Protein AF-A0A246TR10-F1 (afdb_monomer_lite)

pLDDT: mean 83.8, std 11.21, range [48.31, 97.88]

Structure (mmCIF, N/CA/C/O backbone):
data_AF-A0A246TR10-F1
#
_entry.id   AF-A0A246TR10-F1
#
loop_
_atom_site.group_PDB
_atom_site.id
_atom_site.type_symbol
_atom_site.label_atom_id
_atom_site.label_alt_id
_atom_site.label_comp_id
_atom_site.label_asym_id
_atom_site.label_entity_id
_atom_site.label_seq_id
_atom_site.pdbx_PDB_ins_code
_atom_site.Cartn_x
_atom_site.Cartn_y
_atom_site.Cartn_z
_atom_site.occupancy
_atom_site.B_iso_or_equiv
_atom_site.auth_seq_id
_atom_site.auth_comp_id
_atom_site.auth_asym_id
_atom_site.auth_atom_id
_atom_site.pdbx_PDB_model_num
ATOM 1 N N . MET A 1 1 ? -16.782 5.464 53.251 1.00 48.31 1 MET A N 1
ATOM 2 C CA . MET A 1 1 ? -17.183 5.646 51.840 1.00 48.31 1 MET A CA 1
ATOM 3 C C . MET A 1 1 ? -16.489 4.576 51.019 1.00 48.31 1 MET A C 1
ATOM 5 O O . MET A 1 1 ? -15.279 4.425 51.113 1.00 48.31 1 MET A O 1
ATOM 9 N N . SER A 1 2 ? -17.291 3.733 50.382 1.00 53.97 2 SER A N 1
ATOM 10 C CA . SER A 1 2 ? -16.969 2.353 50.023 1.00 53.97 2 SER A CA 1
ATOM 11 C C . SER A 1 2 ? -16.068 2.239 48.793 1.00 53.97 2 SER A C 1
ATOM 13 O O . SER A 1 2 ? -16.486 2.549 47.682 1.00 53.97 2 SER A O 1
ATOM 15 N N . SER A 1 3 ? -14.864 1.692 48.980 1.00 62.53 3 SER A N 1
ATOM 16 C CA . SER A 1 3 ? -13.930 1.333 47.897 1.00 62.53 3 SER A CA 1
ATOM 17 C C . SER A 1 3 ? -14.542 0.341 46.879 1.00 62.53 3 SER A C 1
ATOM 19 O O . SER A 1 3 ? -14.145 0.296 45.717 1.00 62.53 3 SER A O 1
ATOM 21 N N . GLY A 1 4 ? -15.584 -0.398 47.288 1.00 61.69 4 GLY A N 1
ATOM 22 C CA . GLY A 1 4 ? -16.325 -1.337 46.442 1.00 61.69 4 GLY A CA 1
ATOM 23 C C . GLY A 1 4 ? -17.025 -0.701 45.235 1.00 61.69 4 GLY A C 1
ATOM 24 O O . GLY A 1 4 ? -16.923 -1.257 44.142 1.00 61.69 4 GLY A O 1
ATOM 25 N N . CYS A 1 5 ? -17.660 0.469 45.392 1.00 68.31 5 CYS A N 1
ATOM 26 C CA . CYS A 1 5 ? -18.415 1.126 44.312 1.00 68.31 5 CYS A CA 1
ATOM 27 C C . CYS A 1 5 ? -17.497 1.626 43.184 1.00 68.31 5 CYS A C 1
ATOM 29 O O . CYS A 1 5 ? -17.767 1.403 42.011 1.00 68.31 5 CYS A O 1
ATOM 31 N N . VAL A 1 6 ? -16.333 2.183 43.533 1.00 71.81 6 VAL A N 1
ATOM 32 C CA . VAL A 1 6 ? -15.333 2.652 42.552 1.00 71.81 6 VAL A CA 1
ATOM 33 C C . VAL A 1 6 ? -14.806 1.489 41.694 1.00 71.81 6 VAL A C 1
ATOM 35 O O . VAL A 1 6 ? -14.624 1.607 40.479 1.00 71.81 6 VAL A O 1
ATOM 38 N N . SER A 1 7 ? -14.605 0.319 42.308 1.00 76.69 7 SER A N 1
ATOM 39 C CA . SER A 1 7 ? -14.168 -0.885 41.590 1.00 76.69 7 SER A CA 1
ATOM 40 C C . SER A 1 7 ? -15.255 -1.494 40.693 1.00 76.69 7 SER A C 1
ATOM 42 O O . SER A 1 7 ? -14.941 -2.156 39.705 1.00 76.69 7 SER A O 1
ATOM 44 N N . THR A 1 8 ? -16.533 -1.282 41.018 1.00 81.69 8 THR A N 1
ATOM 45 C CA . THR A 1 8 ? -17.656 -1.786 40.215 1.00 81.69 8 THR A CA 1
ATOM 46 C C . THR A 1 8 ? -17.945 -0.866 39.036 1.00 81.69 8 THR A C 1
ATOM 48 O O . THR A 1 8 ? -18.086 -1.369 37.923 1.00 81.69 8 THR A O 1
ATOM 51 N N . ASP A 1 9 ? -17.910 0.452 39.233 1.00 81.31 9 ASP A N 1
ATOM 52 C CA . ASP A 1 9 ? -18.088 1.433 38.154 1.00 81.31 9 ASP A CA 1
ATOM 53 C C . ASP A 1 9 ? -16.991 1.322 37.088 1.00 81.31 9 ASP A C 1
ATOM 55 O O . ASP A 1 9 ? -17.276 1.314 35.889 1.00 81.31 9 ASP A O 1
ATOM 59 N N . SER A 1 10 ? -15.731 1.151 37.500 1.00 82.31 10 SER A N 1
ATOM 60 C CA . SER A 1 10 ? -14.618 0.943 36.558 1.00 82.31 10 SER A CA 1
ATOM 61 C C . SER A 1 10 ? -14.782 -0.334 35.723 1.00 82.31 10 SER A C 1
ATOM 63 O O . SER A 1 10 ? -14.585 -0.307 34.507 1.00 82.31 10 SER A O 1
ATOM 65 N N . ARG A 1 11 ? -15.211 -1.445 36.339 1.00 84.12 11 ARG A N 1
ATOM 66 C CA . ARG A 1 11 ? -15.510 -2.695 35.618 1.00 84.12 11 ARG A CA 1
ATOM 67 C C . ARG A 1 11 ? -16.700 -2.547 34.673 1.00 84.12 11 ARG A C 1
ATOM 69 O O . ARG A 1 11 ? -16.636 -3.035 33.548 1.00 84.12 11 ARG A O 1
ATOM 76 N N . ALA A 1 12 ? -17.765 -1.874 35.108 1.00 87.50 12 ALA A N 1
ATOM 77 C CA . ALA A 1 12 ? -18.947 -1.628 34.289 1.00 87.50 12 ALA A CA 1
ATOM 78 C C . ALA A 1 12 ? -18.617 -0.758 33.067 1.00 87.50 12 ALA A C 1
ATOM 80 O O . ALA A 1 12 ? -19.058 -1.065 31.961 1.00 87.50 12 ALA A O 1
ATOM 81 N N . THR A 1 13 ? -17.780 0.267 33.244 1.00 88.06 13 THR A N 1
ATOM 82 C CA . THR A 1 13 ? -17.337 1.155 32.158 1.00 88.06 13 THR A CA 1
ATOM 83 C C . THR A 1 13 ? -16.488 0.397 31.137 1.00 88.06 13 THR A C 1
ATOM 85 O O . THR A 1 13 ? -16.783 0.433 29.944 1.00 88.06 13 THR A O 1
ATOM 88 N N . ALA A 1 14 ? -15.506 -0.389 31.593 1.00 88.38 14 ALA A N 1
ATOM 89 C CA . ALA A 1 14 ? -14.693 -1.227 30.709 1.00 88.38 14 ALA A CA 1
ATOM 90 C C . ALA A 1 14 ? -15.535 -2.267 29.942 1.00 88.38 14 ALA A C 1
ATOM 92 O O . ALA A 1 14 ? -15.315 -2.501 28.753 1.00 88.38 14 ALA A O 1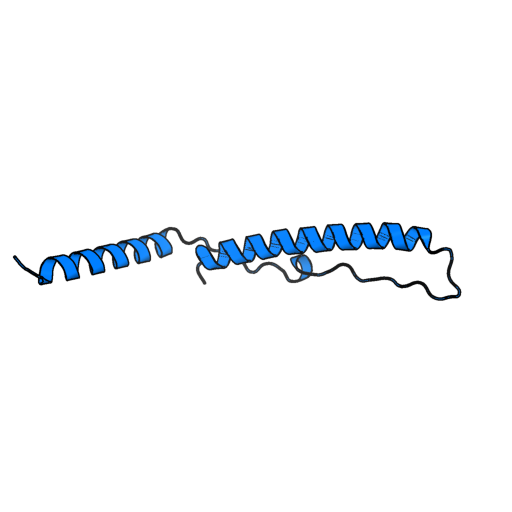
ATOM 93 N N . ALA A 1 15 ? -16.531 -2.869 30.600 1.00 86.38 15 ALA A N 1
ATOM 94 C CA . ALA A 1 15 ? -17.450 -3.809 29.963 1.00 86.38 15 ALA A CA 1
ATOM 95 C C . ALA A 1 15 ? -18.357 -3.127 28.924 1.00 86.38 15 ALA A C 1
ATOM 97 O O . ALA A 1 15 ? -18.582 -3.683 27.847 1.00 86.38 15 ALA A O 1
ATOM 98 N N . ALA A 1 16 ? -18.858 -1.923 29.218 1.00 86.69 16 ALA A N 1
ATOM 99 C CA . ALA A 1 16 ? -19.661 -1.136 28.288 1.00 86.69 16 ALA A CA 1
ATOM 100 C C . ALA A 1 16 ? -18.852 -0.732 27.046 1.00 86.69 16 ALA A C 1
ATOM 102 O O . ALA A 1 16 ? -19.344 -0.884 25.929 1.00 86.69 16 ALA A O 1
ATOM 103 N N . GLU A 1 17 ? -17.596 -0.308 27.219 1.00 87.06 17 GLU A N 1
ATOM 104 C CA . GLU A 1 17 ? -16.688 -0.035 26.102 1.00 87.06 17 GLU A CA 1
ATOM 105 C C . GLU A 1 17 ? -16.432 -1.279 25.249 1.00 87.06 17 GLU A C 1
ATOM 107 O O . GLU A 1 17 ? -16.523 -1.213 24.024 1.00 87.06 17 GLU A O 1
ATOM 112 N N . ALA A 1 18 ? -16.131 -2.419 25.876 1.00 84.50 18 ALA A N 1
ATOM 113 C CA . ALA A 1 18 ? -15.893 -3.667 25.159 1.00 84.50 18 ALA A CA 1
ATOM 114 C C . ALA A 1 18 ? -17.130 -4.094 24.354 1.00 84.50 18 ALA A C 1
ATOM 116 O O . ALA A 1 18 ? -17.025 -4.414 23.170 1.00 84.50 18 ALA A O 1
ATOM 117 N N . LYS A 1 19 ? -18.318 -4.027 24.966 1.00 85.81 19 LYS A N 1
ATOM 118 C CA . LYS A 1 19 ? -19.588 -4.333 24.299 1.00 85.81 19 LYS A CA 1
ATOM 119 C C . LYS A 1 19 ? -19.867 -3.376 23.139 1.00 85.81 19 LYS A C 1
ATOM 121 O O . LYS A 1 19 ? -20.243 -3.836 22.065 1.00 85.81 19 LYS A O 1
ATOM 126 N N . GLY A 1 20 ? -19.649 -2.075 23.335 1.00 82.81 20 GLY A N 1
ATOM 127 C CA . GLY A 1 20 ? -19.810 -1.065 22.290 1.00 82.81 20 GLY A CA 1
ATOM 128 C C . GLY A 1 20 ? -18.887 -1.310 21.096 1.00 82.81 20 GLY A C 1
ATOM 129 O O . GLY A 1 20 ? -19.343 -1.245 19.958 1.00 82.81 20 GLY A O 1
ATOM 130 N N . ARG A 1 21 ? -17.620 -1.682 21.338 1.00 79.62 21 ARG A N 1
ATOM 131 C CA . ARG A 1 21 ? -16.669 -2.041 20.270 1.00 79.62 21 ARG A CA 1
ATOM 132 C C . ARG A 1 21 ? -17.134 -3.251 19.465 1.00 79.62 21 ARG A C 1
ATOM 134 O O . ARG A 1 21 ? -17.080 -3.194 18.247 1.00 79.62 21 ARG A O 1
ATOM 141 N N . VAL A 1 22 ? -17.617 -4.308 20.124 1.00 79.12 22 VAL A N 1
ATOM 142 C CA . VAL A 1 22 ? -18.111 -5.518 19.439 1.00 79.12 22 VAL A CA 1
ATOM 143 C C . VAL A 1 22 ? -19.383 -5.229 18.640 1.00 79.12 22 VAL A C 1
ATOM 145 O O . VAL A 1 22 ? -19.513 -5.690 17.514 1.00 79.12 22 VAL A O 1
ATOM 148 N N . GLN A 1 23 ? -20.315 -4.445 19.189 1.00 81.12 23 GLN A N 1
ATOM 149 C CA . GLN A 1 23 ? -21.562 -4.097 18.495 1.00 81.12 23 GLN A CA 1
ATOM 150 C C . GLN A 1 23 ? -21.349 -3.168 17.295 1.00 81.12 23 GLN A C 1
ATOM 152 O O . GLN A 1 23 ? -22.099 -3.249 16.328 1.00 81.12 23 GLN A O 1
ATOM 157 N N . ALA A 1 24 ? -20.347 -2.290 17.359 1.00 78.06 24 ALA A N 1
ATOM 158 C CA . ALA A 1 24 ? -19.969 -1.400 16.264 1.00 78.06 24 ALA A CA 1
ATOM 159 C C . ALA A 1 24 ? -18.950 -2.028 15.297 1.00 78.06 24 ALA A C 1
ATOM 161 O O . ALA A 1 24 ? -18.512 -1.362 14.358 1.00 78.06 24 ALA A O 1
ATOM 162 N N . ALA A 1 25 ? -18.533 -3.272 15.544 1.00 76.69 25 ALA A N 1
ATOM 163 C CA . ALA A 1 25 ? -17.532 -3.933 14.731 1.00 76.69 25 ALA A CA 1
ATOM 164 C C . ALA A 1 25 ? -18.086 -4.201 13.324 1.00 76.69 25 ALA A C 1
ATOM 166 O O . ALA A 1 25 ? -19.255 -4.538 13.135 1.00 76.69 25 ALA A O 1
ATOM 167 N N . VAL A 1 26 ? -17.230 -4.029 12.3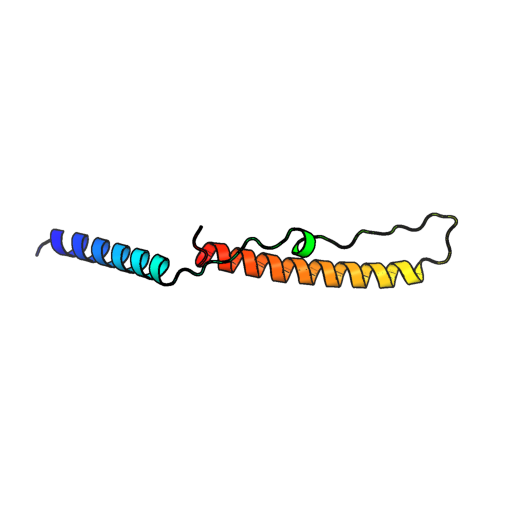23 1.00 80.19 26 VAL A N 1
ATOM 168 C CA . VAL A 1 26 ? -17.580 -4.182 10.912 1.00 80.19 26 VAL A CA 1
ATOM 169 C C . VAL A 1 26 ? -16.933 -5.466 10.408 1.00 80.19 26 VAL A C 1
ATOM 171 O O . VAL A 1 26 ? -15.751 -5.714 10.647 1.00 80.19 26 VAL A O 1
ATOM 174 N N . HIS A 1 27 ? -17.689 -6.290 9.685 1.00 82.75 27 HIS A N 1
ATOM 175 C CA . HIS A 1 27 ? -17.109 -7.421 8.965 1.00 82.75 27 HIS A CA 1
ATOM 176 C C . HIS A 1 27 ? -16.327 -6.899 7.759 1.00 82.75 27 HIS A C 1
ATOM 178 O O . HIS A 1 27 ? -16.903 -6.539 6.733 1.00 82.75 27 HIS A O 1
ATOM 184 N N . LEU A 1 28 ? -15.005 -6.830 7.906 1.00 84.06 28 LEU A N 1
ATOM 185 C CA . LEU A 1 28 ? -14.094 -6.513 6.816 1.00 84.06 28 LEU A CA 1
ATOM 186 C C . LEU A 1 28 ? -13.564 -7.826 6.224 1.00 84.06 28 LEU A C 1
ATOM 188 O O . LEU A 1 28 ? -12.954 -8.602 6.968 1.00 84.06 28 LEU A O 1
ATOM 192 N N . PRO A 1 29 ? -13.735 -8.075 4.911 1.00 89.06 29 PRO A N 1
ATOM 193 C CA . PRO A 1 29 ? -13.181 -9.266 4.273 1.00 89.06 29 PRO A CA 1
ATOM 194 C C . PRO A 1 29 ? -11.647 -9.299 4.375 1.00 89.06 29 PRO A C 1
ATOM 196 O O . PRO A 1 29 ? -10.996 -8.398 4.913 1.00 89.06 29 PRO A O 1
ATOM 199 N N . ASP A 1 30 ? -11.006 -10.354 3.899 1.00 90.81 30 ASP A N 1
ATOM 200 C CA . ASP A 1 30 ? -9.561 -10.286 3.701 1.00 90.81 30 ASP A CA 1
ATOM 201 C C . ASP A 1 30 ? -9.241 -9.436 2.478 1.00 90.81 30 ASP A C 1
ATOM 203 O O . ASP A 1 30 ? -9.890 -9.545 1.438 1.00 90.81 30 ASP A O 1
ATOM 207 N N . LEU A 1 31 ? -8.244 -8.558 2.618 1.00 91.94 31 LEU A N 1
ATOM 208 C CA . LEU A 1 31 ? -7.733 -7.817 1.476 1.00 91.94 31 LEU A CA 1
ATOM 209 C C . LEU A 1 31 ? -7.030 -8.818 0.543 1.00 91.94 31 LEU A C 1
ATOM 211 O O . LEU A 1 31 ? -6.131 -9.525 1.022 1.00 91.94 31 LEU A O 1
ATOM 215 N N . PRO A 1 32 ? -7.401 -8.880 -0.747 1.00 94.44 32 PRO A N 1
ATOM 216 C CA . PRO A 1 32 ? -6.797 -9.812 -1.689 1.00 94.44 32 PRO A CA 1
ATOM 217 C C . PRO A 1 32 ? -5.279 -9.626 -1.815 1.00 94.44 32 PRO A C 1
ATOM 219 O O . PRO A 1 32 ? -4.747 -8.527 -1.619 1.00 94.44 32 PRO A O 1
ATOM 222 N N . ALA A 1 33 ? -4.561 -10.706 -2.129 1.00 93.88 33 ALA A N 1
ATOM 223 C CA . ALA A 1 33 ? -3.098 -10.696 -2.176 1.00 93.88 33 ALA A CA 1
ATOM 224 C C . ALA A 1 33 ? -2.562 -9.780 -3.287 1.00 93.88 33 ALA A C 1
ATOM 226 O O . ALA A 1 33 ? -1.558 -9.095 -3.099 1.00 93.88 33 ALA A O 1
ATOM 227 N N . GLU A 1 34 ? -3.264 -9.706 -4.414 1.00 91.69 34 GLU A N 1
ATOM 228 C CA . GLU A 1 34 ? -2.947 -8.833 -5.539 1.00 91.69 34 GLU A CA 1
ATOM 229 C C . GLU A 1 34 ? -2.990 -7.346 -5.168 1.00 91.69 34 GLU A C 1
ATOM 231 O O . GLU A 1 34 ? -2.197 -6.567 -5.686 1.00 91.69 34 GLU A O 1
ATOM 236 N N . CYS A 1 35 ? -3.833 -6.946 -4.211 1.00 93.69 35 CYS A N 1
ATOM 237 C CA . CYS A 1 35 ? -3.890 -5.564 -3.728 1.00 93.69 35 CYS A CA 1
ATOM 238 C C . CYS A 1 35 ? -2.677 -5.185 -2.865 1.00 93.69 35 CYS A C 1
ATOM 240 O O . CYS A 1 35 ? -2.438 -4.003 -2.626 1.00 93.69 35 CYS A O 1
ATOM 242 N N . ARG A 1 36 ? -1.921 -6.180 -2.388 1.00 95.06 36 ARG A N 1
ATOM 243 C CA . ARG A 1 36 ? -0.646 -5.996 -1.683 1.00 95.06 36 ARG A CA 1
ATOM 244 C C . ARG A 1 36 ? 0.561 -6.236 -2.591 1.00 95.06 36 ARG A C 1
ATOM 246 O O . ARG A 1 36 ? 1.694 -6.001 -2.175 1.00 95.06 36 ARG A O 1
ATOM 253 N N . ALA A 1 37 ? 0.340 -6.730 -3.807 1.00 95.12 37 ALA A N 1
ATOM 254 C CA . ALA A 1 37 ? 1.418 -7.078 -4.710 1.00 95.12 37 ALA A CA 1
ATOM 255 C C . ALA A 1 37 ? 2.148 -5.823 -5.201 1.00 95.12 37 ALA A C 1
ATOM 257 O O . ALA A 1 37 ? 1.551 -4.777 -5.474 1.00 95.12 37 ALA A O 1
ATOM 258 N N . LYS A 1 38 ? 3.468 -5.962 -5.316 1.00 95.00 38 LYS A N 1
ATOM 259 C CA . LYS A 1 38 ? 4.361 -4.942 -5.858 1.00 95.00 38 LYS A CA 1
ATOM 260 C C . LYS A 1 38 ? 4.534 -5.125 -7.355 1.00 95.00 38 LYS A C 1
ATOM 262 O O . LYS A 1 38 ? 4.521 -6.253 -7.854 1.00 95.00 38 LYS A O 1
ATOM 267 N N . MET A 1 39 ? 4.736 -4.026 -8.068 1.00 93.19 39 MET A N 1
ATOM 268 C CA . MET A 1 39 ? 5.058 -4.061 -9.486 1.00 93.19 39 MET A CA 1
ATOM 269 C C . MET A 1 39 ? 6.399 -4.769 -9.713 1.00 93.19 39 MET A C 1
ATOM 271 O O . MET A 1 39 ? 7.414 -4.474 -9.079 1.00 93.19 39 MET A O 1
ATOM 275 N N . ALA A 1 40 ? 6.406 -5.718 -10.650 1.00 89.06 40 ALA A N 1
ATOM 276 C CA . ALA A 1 40 ? 7.589 -6.504 -10.979 1.00 89.06 40 ALA A CA 1
ATOM 277 C C . ALA A 1 40 ? 8.681 -5.627 -11.599 1.00 89.06 40 ALA A C 1
ATOM 279 O O . ALA A 1 40 ? 8.430 -4.982 -12.608 1.00 89.06 40 ALA A O 1
ATOM 280 N N . ARG A 1 41 ? 9.895 -5.639 -11.036 1.00 86.19 41 ARG A N 1
ATOM 281 C CA . ARG A 1 41 ? 11.030 -4.820 -11.497 1.00 86.19 41 ARG A CA 1
ATOM 282 C C . ARG A 1 41 ? 11.678 -5.376 -12.762 1.00 86.19 41 ARG A C 1
ATOM 284 O O . ARG A 1 41 ? 12.048 -6.545 -12.806 1.00 86.19 41 ARG A O 1
ATOM 291 N N . VAL A 1 42 ? 11.830 -4.524 -13.779 1.00 80.06 42 VAL A N 1
ATOM 292 C CA . VAL A 1 42 ? 12.467 -4.872 -15.057 1.00 80.06 42 VAL A CA 1
ATOM 293 C C . VAL A 1 42 ? 13.834 -4.204 -15.149 1.00 80.06 42 VAL A C 1
ATOM 295 O O . VAL A 1 42 ? 13.930 -2.981 -15.200 1.00 80.06 42 VAL A O 1
ATOM 298 N N . PHE A 1 43 ? 14.887 -5.019 -15.214 1.00 78.81 43 PHE A N 1
ATOM 299 C CA . PHE A 1 43 ? 16.263 -4.563 -15.408 1.00 78.81 43 PHE A CA 1
ATOM 300 C C . PHE A 1 43 ? 16.734 -4.936 -16.821 1.00 78.81 43 PHE A C 1
ATOM 302 O O . PHE A 1 43 ? 16.824 -6.129 -17.126 1.00 78.81 43 PHE A O 1
ATOM 309 N N . PRO A 1 44 ? 17.030 -3.954 -17.690 1.00 74.25 44 PRO A N 1
ATOM 310 C CA . PRO A 1 44 ? 17.475 -4.205 -19.049 1.00 74.25 44 PRO A CA 1
ATOM 311 C C . PRO A 1 44 ? 18.815 -4.927 -19.094 1.00 74.25 44 PRO A C 1
ATOM 313 O O . PRO A 1 44 ? 19.722 -4.659 -18.298 1.00 74.25 44 PRO A O 1
ATOM 316 N N . ARG A 1 45 ? 18.967 -5.801 -20.084 1.00 76.56 45 ARG A N 1
ATOM 317 C CA . ARG A 1 45 ? 20.244 -6.454 -20.391 1.00 76.56 45 ARG A CA 1
ATOM 318 C C . ARG A 1 45 ? 21.123 -5.516 -21.214 1.00 76.56 45 ARG A C 1
ATOM 320 O O . ARG A 1 45 ? 20.633 -4.641 -21.922 1.00 76.56 45 ARG A O 1
ATOM 327 N N . LEU A 1 46 ? 22.437 -5.742 -21.183 1.00 73.12 46 LEU A N 1
ATOM 328 C CA . LEU A 1 46 ? 23.423 -4.925 -21.913 1.00 73.12 46 LEU A CA 1
ATOM 329 C C . LEU A 1 46 ? 23.186 -4.864 -23.435 1.00 73.12 46 LEU A C 1
ATOM 331 O O . LEU A 1 46 ? 23.710 -3.979 -24.101 1.00 73.12 46 LEU A O 1
ATOM 335 N N . THR A 1 47 ? 22.402 -5.792 -23.985 1.00 80.56 47 THR A N 1
ATOM 336 C CA . THR A 1 47 ? 22.087 -5.901 -25.414 1.00 80.56 47 THR A CA 1
ATOM 337 C C . THR A 1 47 ? 20.752 -5.254 -25.809 1.00 80.56 47 THR A C 1
ATOM 339 O O . THR A 1 47 ? 20.337 -5.380 -26.958 1.00 80.56 47 THR A O 1
ATOM 342 N N . GLU A 1 48 ? 20.041 -4.605 -24.882 1.00 72.50 48 GLU A N 1
ATOM 343 C CA . GLU A 1 48 ? 18.698 -4.053 -25.109 1.00 72.50 48 GLU A CA 1
ATOM 344 C C . GLU A 1 48 ? 18.705 -2.535 -25.385 1.00 72.50 48 GLU A C 1
ATOM 346 O O . GLU A 1 48 ? 19.634 -1.803 -25.041 1.00 72.50 48 GLU A O 1
ATOM 351 N N . LYS A 1 49 ? 17.648 -2.059 -26.058 1.00 69.44 49 LYS A N 1
ATOM 352 C CA . LYS A 1 49 ? 17.429 -0.649 -26.440 1.00 69.44 49 LYS A CA 1
ATOM 353 C C . LYS A 1 49 ? 17.269 0.279 -25.206 1.00 69.44 49 LYS A C 1
ATOM 355 O O . LYS A 1 49 ? 17.006 -0.205 -24.110 1.00 69.44 49 LYS A O 1
ATOM 360 N N . PRO A 1 50 ? 17.453 1.610 -25.355 1.00 64.75 50 PRO A N 1
ATOM 361 C CA . PRO A 1 50 ? 17.972 2.479 -24.291 1.00 64.75 50 PRO A CA 1
ATOM 362 C C . PRO A 1 50 ? 17.143 2.598 -23.000 1.00 64.75 50 PRO A C 1
ATOM 364 O O . PRO A 1 50 ? 15.920 2.704 -23.012 1.00 64.75 50 PRO A O 1
ATOM 367 N N . ARG A 1 51 ? 17.893 2.750 -21.898 1.00 65.62 51 ARG A N 1
ATOM 368 C CA . ARG A 1 51 ? 17.530 2.897 -20.469 1.00 65.62 51 ARG A CA 1
ATOM 369 C C . ARG A 1 51 ? 16.488 3.965 -20.102 1.00 65.62 51 ARG A C 1
ATOM 371 O O . ARG A 1 51 ? 15.953 3.933 -19.000 1.00 65.62 51 ARG A O 1
ATOM 378 N N . ASN A 1 52 ? 16.197 4.934 -20.970 1.00 64.12 52 ASN A N 1
ATOM 379 C CA . ASN A 1 52 ? 15.319 6.059 -20.608 1.00 64.12 52 ASN A CA 1
ATOM 380 C C . ASN A 1 52 ? 13.860 5.630 -20.378 1.00 64.12 52 ASN A C 1
ATOM 382 O O . ASN A 1 52 ? 13.161 6.235 -19.566 1.00 64.12 52 ASN A O 1
ATOM 386 N N . THR A 1 53 ? 13.394 4.576 -21.054 1.00 66.44 53 THR A N 1
ATOM 387 C CA . THR A 1 53 ? 12.077 3.978 -20.786 1.00 66.44 53 THR A CA 1
ATOM 388 C C . THR A 1 53 ? 12.044 3.248 -19.444 1.00 66.44 53 THR A C 1
ATOM 390 O O . THR A 1 53 ? 11.019 3.302 -18.770 1.00 66.44 53 THR A O 1
ATOM 393 N N . GLN A 1 54 ? 13.164 2.653 -19.011 1.00 74.00 54 GLN A N 1
ATOM 394 C CA . GLN A 1 54 ? 13.291 2.016 -17.696 1.00 74.00 54 GLN A CA 1
ATOM 395 C C . GLN A 1 54 ? 13.106 3.032 -16.565 1.00 74.00 54 GLN A C 1
ATOM 397 O O . GLN A 1 54 ? 12.300 2.791 -15.679 1.00 74.00 54 GLN A O 1
ATOM 402 N N . LEU A 1 55 ? 13.774 4.190 -16.611 1.00 75.19 55 LEU A N 1
ATOM 403 C CA . LEU A 1 55 ? 13.661 5.193 -15.539 1.00 75.19 55 LEU A CA 1
ATOM 404 C C . LEU A 1 55 ? 12.221 5.701 -15.351 1.00 75.19 55 LEU A C 1
ATOM 406 O O . LEU A 1 55 ? 11.751 5.858 -14.226 1.00 75.19 55 LEU A O 1
ATOM 410 N N . ARG A 1 56 ? 11.483 5.932 -16.448 1.00 78.50 56 ARG A N 1
ATOM 411 C CA . ARG A 1 56 ? 10.061 6.326 -16.364 1.00 78.50 56 ARG A CA 1
ATOM 412 C C . ARG A 1 56 ? 9.184 5.192 -15.837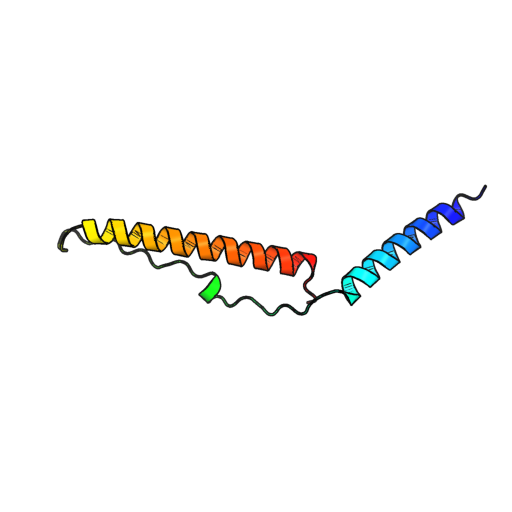 1.00 78.50 56 ARG A C 1
ATOM 414 O O . ARG A 1 56 ? 8.201 5.454 -15.150 1.00 78.50 56 ARG A O 1
ATOM 421 N N . TRP A 1 57 ? 9.534 3.954 -16.170 1.00 85.56 57 TRP A N 1
ATOM 422 C CA . TRP A 1 57 ? 8.847 2.769 -15.681 1.00 85.56 57 TRP A CA 1
ATOM 423 C C . TRP A 1 57 ? 9.083 2.551 -14.177 1.00 85.56 57 TRP A C 1
ATOM 425 O O . TRP A 1 57 ? 8.125 2.312 -13.452 1.00 85.56 57 TRP A O 1
ATOM 435 N N . GLU A 1 58 ? 10.314 2.724 -13.687 1.00 88.38 58 GLU A N 1
ATOM 436 C CA . GLU A 1 58 ? 10.655 2.624 -12.259 1.00 88.38 58 GLU A CA 1
ATOM 437 C C . GLU A 1 58 ? 9.890 3.649 -11.424 1.00 88.38 58 GLU A C 1
ATOM 439 O O . GLU A 1 58 ? 9.320 3.290 -10.400 1.00 88.38 58 GLU A O 1
ATOM 444 N N . PHE A 1 59 ? 9.779 4.889 -11.911 1.00 90.06 59 PHE A N 1
ATOM 445 C CA . PHE A 1 59 ? 8.957 5.908 -11.260 1.00 90.06 59 PHE A CA 1
ATOM 446 C C . PHE A 1 59 ? 7.484 5.486 -11.144 1.00 90.06 59 PHE A C 1
ATOM 448 O O . PHE A 1 59 ? 6.868 5.659 -10.093 1.00 90.06 59 PHE A O 1
ATOM 455 N N . ALA A 1 60 ? 6.908 4.929 -12.214 1.00 91.19 60 ALA A N 1
ATOM 456 C CA . ALA A 1 60 ? 5.532 4.439 -12.186 1.00 91.19 60 ALA A CA 1
ATOM 457 C C . ALA A 1 60 ? 5.375 3.252 -11.221 1.00 91.19 60 ALA A C 1
ATOM 459 O O . ALA A 1 60 ? 4.402 3.208 -10.471 1.00 91.19 60 ALA A O 1
ATOM 460 N N . ALA A 1 61 ? 6.350 2.338 -11.202 1.00 93.56 61 ALA A N 1
ATOM 461 C CA . ALA A 1 61 ? 6.382 1.210 -10.280 1.00 93.56 61 ALA A CA 1
ATOM 462 C C . ALA A 1 61 ? 6.454 1.668 -8.818 1.00 93.56 61 ALA A C 1
ATOM 464 O O . ALA A 1 61 ? 5.658 1.215 -8.005 1.00 93.56 61 ALA A O 1
ATOM 465 N N . ASP A 1 62 ? 7.335 2.615 -8.490 1.00 95.25 62 ASP A N 1
ATOM 466 C CA . ASP A 1 62 ? 7.450 3.181 -7.142 1.00 95.25 62 ASP A CA 1
ATOM 467 C C . ASP A 1 62 ? 6.169 3.895 -6.701 1.00 95.25 62 ASP A C 1
ATOM 469 O O . ASP A 1 62 ? 5.727 3.749 -5.559 1.00 95.25 62 ASP A O 1
ATOM 473 N N . ALA A 1 63 ? 5.552 4.661 -7.603 1.00 95.50 63 ALA A N 1
ATOM 474 C CA . ALA A 1 63 ? 4.314 5.372 -7.312 1.00 95.50 63 ALA A CA 1
ATOM 475 C C . ALA A 1 63 ? 3.148 4.408 -7.040 1.00 95.50 63 ALA A C 1
ATOM 477 O O . ALA A 1 63 ? 2.394 4.613 -6.082 1.00 95.50 63 ALA A O 1
ATOM 478 N N . GLU A 1 64 ? 3.010 3.357 -7.851 1.00 95.88 64 GLU A N 1
ATOM 479 C CA . GLU A 1 64 ? 1.988 2.327 -7.660 1.00 95.88 64 GLU A CA 1
ATOM 480 C C . GLU A 1 64 ? 2.240 1.532 -6.377 1.00 95.88 64 GLU A C 1
ATOM 482 O O . GLU A 1 64 ? 1.340 1.388 -5.551 1.00 95.88 64 GLU A O 1
ATOM 487 N N . ASP A 1 65 ? 3.484 1.115 -6.148 1.00 97.38 65 ASP A N 1
ATOM 488 C CA . ASP A 1 65 ? 3.898 0.396 -4.947 1.00 97.38 65 ASP A CA 1
ATOM 489 C C . ASP A 1 65 ? 3.615 1.206 -3.677 1.00 97.38 65 ASP A C 1
ATOM 491 O O . ASP A 1 65 ? 3.107 0.658 -2.696 1.00 97.38 65 ASP A O 1
ATOM 495 N N . GLY A 1 66 ? 3.907 2.510 -3.691 1.00 97.69 66 GLY A N 1
ATOM 496 C CA . GLY A 1 66 ? 3.639 3.411 -2.571 1.00 97.69 66 GLY A CA 1
ATOM 497 C C . GLY A 1 66 ? 2.152 3.734 -2.389 1.00 97.69 66 GLY A C 1
ATOM 498 O O . GLY A 1 66 ? 1.701 4.021 -1.276 1.00 97.69 66 GLY A O 1
ATOM 499 N N . LYS A 1 67 ? 1.349 3.697 -3.457 1.00 96.75 67 LYS A N 1
ATOM 500 C CA . LYS A 1 67 ? -0.115 3.757 -3.351 1.00 96.75 67 LYS A CA 1
ATOM 501 C C . LYS A 1 67 ? -0.645 2.487 -2.686 1.00 96.75 67 LYS A C 1
ATOM 503 O O . LYS A 1 67 ? -1.382 2.603 -1.709 1.00 96.75 67 LYS A O 1
ATOM 508 N N . ASN A 1 68 ? -0.217 1.317 -3.159 1.00 97.12 68 ASN A N 1
ATOM 509 C CA . ASN A 1 68 ? -0.636 0.024 -2.624 1.00 97.12 68 ASN A CA 1
ATOM 510 C C . ASN A 1 68 ? -0.294 -0.093 -1.137 1.00 97.12 68 ASN A C 1
ATOM 512 O O . ASN A 1 68 ? -1.186 -0.400 -0.354 1.00 97.12 68 ASN A O 1
ATOM 516 N N . ASP A 1 69 ? 0.922 0.288 -0.725 1.00 97.88 69 ASP A N 1
ATOM 517 C CA . ASP A 1 69 ? 1.312 0.284 0.694 1.00 97.88 69 ASP A CA 1
ATOM 518 C C . ASP A 1 69 ? 0.426 1.175 1.552 1.00 97.88 69 ASP A C 1
ATOM 520 O O . ASP A 1 69 ? -0.019 0.782 2.628 1.00 97.88 69 ASP A O 1
ATOM 524 N N . ARG A 1 70 ? 0.169 2.409 1.107 1.00 97.25 70 ARG A N 1
ATOM 525 C CA . ARG A 1 70 ? -0.665 3.335 1.881 1.00 97.25 70 ARG A CA 1
ATOM 526 C C . ARG A 1 70 ? -2.077 2.787 2.044 1.00 97.25 70 ARG A C 1
ATOM 528 O O . ARG A 1 70 ? -2.624 2.850 3.144 1.00 97.25 70 ARG A O 1
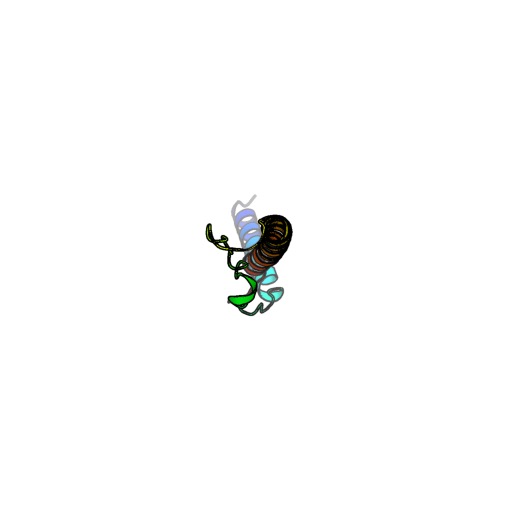ATOM 535 N N . CYS A 1 71 ? -2.648 2.235 0.977 1.00 96.25 71 CYS A N 1
ATOM 536 C CA . CYS A 1 71 ? -3.984 1.655 1.001 1.00 96.25 71 CYS A CA 1
ATOM 537 C C . CYS A 1 71 ? -4.050 0.384 1.859 1.00 96.25 71 CYS A C 1
ATOM 539 O O . CYS A 1 71 ? -4.959 0.271 2.681 1.00 96.25 71 CYS A O 1
ATOM 541 N N . SER A 1 72 ? -3.094 -0.541 1.731 1.00 96.94 72 SER A N 1
ATOM 542 C CA . SER A 1 72 ? -3.069 -1.768 2.534 1.00 96.94 72 SER A CA 1
ATOM 543 C C . SER A 1 72 ? -2.837 -1.467 4.013 1.00 96.94 72 SER A C 1
ATOM 545 O O . SER A 1 72 ? -3.556 -1.987 4.858 1.00 96.94 72 SER A O 1
ATOM 547 N N . ASN A 1 73 ? -1.922 -0.551 4.338 1.00 96.94 73 ASN A N 1
ATOM 548 C CA . ASN A 1 73 ? -1.660 -0.153 5.722 1.00 96.94 73 ASN A CA 1
ATOM 549 C C . ASN A 1 73 ? -2.871 0.537 6.357 1.00 96.94 73 ASN A C 1
ATOM 551 O O . ASN A 1 73 ? -3.177 0.314 7.530 1.00 96.94 73 ASN A O 1
ATOM 555 N N . PHE A 1 74 ? -3.583 1.369 5.591 1.00 95.44 74 PHE A N 1
ATOM 556 C CA . PHE A 1 74 ? -4.845 1.942 6.044 1.00 95.44 74 PHE A CA 1
ATOM 557 C C . PHE A 1 74 ? -5.880 0.844 6.318 1.00 95.44 74 PHE A C 1
ATOM 559 O O . PHE A 1 74 ? -6.492 0.842 7.386 1.00 95.44 74 PHE A O 1
ATOM 566 N N . TYR A 1 75 ? -6.031 -0.113 5.399 1.00 94.69 75 TYR A N 1
ATOM 567 C CA . TYR A 1 75 ? -6.943 -1.242 5.557 1.00 94.69 75 TYR A CA 1
ATOM 568 C C . TYR A 1 75 ? -6.639 -2.060 6.815 1.00 94.69 75 TYR A C 1
ATOM 570 O O . TYR A 1 75 ? -7.528 -2.281 7.634 1.00 94.69 75 TYR A O 1
ATOM 578 N N . ASP A 1 76 ? -5.381 -2.453 7.010 1.00 94.38 76 ASP A N 1
ATOM 579 C CA . ASP A 1 76 ? -4.952 -3.263 8.151 1.00 94.38 76 ASP A CA 1
ATOM 580 C C . ASP A 1 76 ? -5.119 -2.488 9.480 1.00 94.38 76 ASP A C 1
ATOM 582 O O . ASP A 1 76 ? -5.519 -3.050 10.503 1.00 94.38 76 ASP A O 1
ATOM 586 N N . SER A 1 77 ? -4.918 -1.164 9.470 1.00 93.31 77 SER A N 1
ATOM 587 C CA . SER A 1 77 ? -5.202 -0.280 10.614 1.00 93.31 77 SER A CA 1
ATOM 588 C C . SER A 1 77 ? -6.696 -0.209 10.952 1.00 93.31 77 SER A C 1
ATOM 590 O O . SER A 1 77 ? -7.068 -0.232 12.125 1.00 93.31 77 SER A O 1
ATOM 592 N N . VAL A 1 78 ? -7.576 -0.161 9.949 1.00 91.19 78 VAL A N 1
ATOM 593 C CA . VAL A 1 78 ? -9.032 -0.192 10.164 1.00 91.19 78 VAL A CA 1
ATOM 594 C C . VAL A 1 78 ? -9.470 -1.574 10.645 1.00 91.19 78 VAL A C 1
ATOM 596 O O . VAL A 1 78 ? -10.178 -1.673 11.647 1.00 91.19 78 VAL A O 1
ATOM 599 N N . LYS A 1 79 ? -9.012 -2.644 9.987 1.00 90.25 79 LYS A N 1
ATOM 600 C CA . LYS A 1 79 ? -9.353 -4.027 10.337 1.00 90.25 79 LYS A CA 1
ATOM 601 C C . LYS A 1 79 ? -8.884 -4.389 11.748 1.00 90.25 79 LYS A C 1
ATOM 603 O O . LYS A 1 79 ? -9.647 -4.991 12.489 1.00 90.25 79 LYS A O 1
ATOM 608 N N . SER A 1 80 ? -7.696 -3.956 12.172 1.00 88.50 80 SER A N 1
ATOM 609 C CA . SER A 1 80 ? -7.211 -4.199 13.544 1.00 88.50 80 SER A CA 1
ATOM 610 C C . SER A 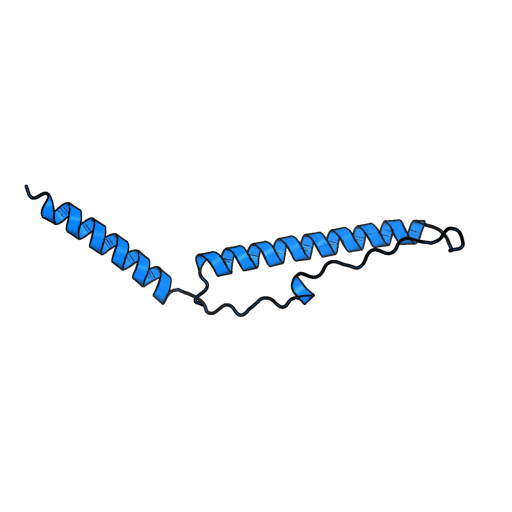1 80 ? -7.991 -3.443 14.627 1.00 88.50 80 SER A C 1
ATOM 612 O O . SER A 1 80 ? -8.078 -3.918 15.757 1.00 88.50 80 SER A O 1
ATOM 614 N N . LYS A 1 81 ? -8.561 -2.275 14.307 1.00 86.56 81 LYS A N 1
ATOM 615 C CA . LYS A 1 81 ? -9.324 -1.459 15.267 1.00 86.56 81 LYS A CA 1
ATOM 616 C C . LYS A 1 81 ? -10.804 -1.818 15.336 1.00 86.56 81 LYS A C 1
ATOM 618 O O . LYS A 1 81 ? -11.402 -1.686 16.401 1.00 86.56 81 LYS A O 1
ATOM 623 N N . TYR A 1 82 ? -11.388 -2.209 14.206 1.00 84.94 82 TYR A N 1
ATOM 624 C CA . TYR A 1 82 ? -12.840 -2.301 14.037 1.00 84.94 82 TYR A CA 1
ATOM 625 C C . TYR A 1 82 ? -13.308 -3.607 13.391 1.00 84.94 82 TYR A C 1
ATOM 627 O O . TYR A 1 82 ? -14.513 -3.838 13.318 1.00 84.94 82 TYR A O 1
ATOM 635 N N . GLY A 1 83 ? -12.394 -4.442 12.894 1.00 80.56 83 GLY A N 1
ATOM 636 C CA . GLY A 1 83 ? -12.733 -5.714 12.273 1.00 80.56 83 GLY A CA 1
ATOM 637 C C . GLY A 1 83 ? -13.186 -6.741 13.304 1.00 80.56 83 GLY A C 1
ATOM 638 O O . GLY A 1 83 ? -12.531 -6.936 14.328 1.00 80.56 83 GLY A O 1
ATOM 639 N N . VAL A 1 84 ? -14.295 -7.417 13.013 1.00 71.69 84 VAL A N 1
ATOM 640 C CA . VAL A 1 84 ? -14.677 -8.669 13.683 1.00 71.69 84 VAL A CA 1
ATOM 641 C C . VAL A 1 84 ? -14.115 -9.837 12.881 1.00 71.69 84 VAL A C 1
ATOM 643 O O . VAL A 1 84 ? -14.300 -9.874 11.663 1.00 71.69 84 VAL A O 1
ATOM 646 N N . ASN A 1 85 ? -13.422 -10.748 13.569 1.00 57.28 85 ASN A N 1
ATOM 647 C CA . ASN A 1 85 ? -12.961 -12.020 13.004 1.00 57.28 85 ASN A CA 1
ATOM 648 C C . ASN A 1 85 ? -14.139 -12.945 12.697 1.00 57.28 85 ASN A C 1
ATOM 650 O O . ASN A 1 85 ? -15.054 -13.019 13.550 1.00 57.28 85 ASN A O 1
#

Sequence (85 aa):
MSSGCVSTDSRATAAAEAKGRVQAAVHLPDLPA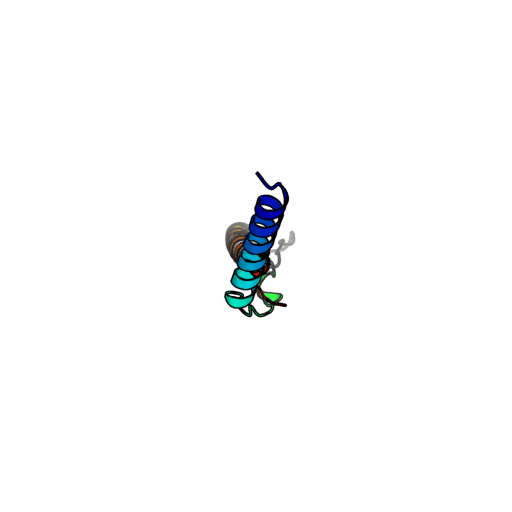ECRAKMARVFPRLTEKPRNTQLRWEFAADAEDGKNDRCSNFYDSVKSKYGVN

Secondary structure (DSSP, 8-state):
--HHHHHHHHHHHHHHHHHHHHHT-B---PPPGGGGPPPPP----TTSSPTHHHHHHHHHHHHHHHHHHHHHHHHHHHHHHHB--

Radius of gyration: 24.59 Å; chains: 1; bounding box: 45×18×78 Å

Foldseek 3Di:
DDPVVVVVVVVVVVVVVVVVLVVQADADDDDDPVLQDADDQDDDDPPDDDPPVNVVVVVVRVVSNVVSVVVVVVVVVCCVRRHDD